Protein AF-A0A523WSS0-F1 (afdb_monomer)

Radius of gyration: 15.1 Å; Cα contacts (8 Å, |Δi|>4): 179; chains: 1; bounding box: 39×28×40 Å

Sequence (131 aa):
MKNHLLHLGNIYEEKGEFDEALRYLKSAVAIDPKAPVFHNNLGAVYLKKKMYDLAEREIKMAINIERSISLLNAHFNMALLHEARGEFDSAVLEYKREQETSPFNYKADFNLGLLYAKAVELDKAIEEFKS

Foldseek 3Di:
DLVVLVVQLVVCVVVVVLVSSLVSLVVSCVVPVLQLLSLQSNLLSCVVVVVLVSSVVSLVSSCVSDVAADDDCSLVSQLSSCVVVVVLVSSLVSLVVNCVRPVPPLVSLQVNLVSCVVVVVNVSSVVSVVD

pLDDT: mean 89.59, std 9.82, range [51.94, 98.56]

Nearest PDB structures (foldseek):
  2ho1-a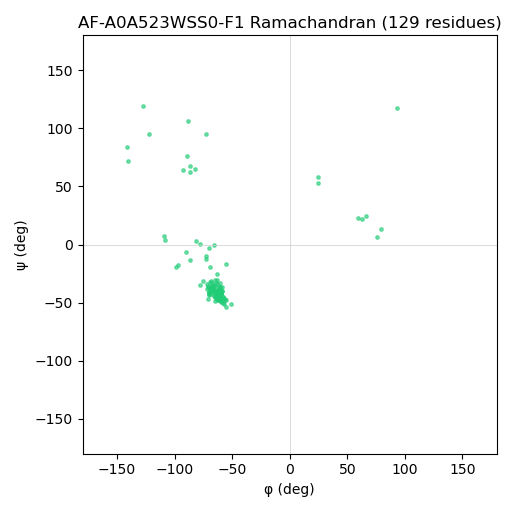ssembly1_A  TM=9.046E-01  e=2.903E-04  Pseudomonas aeruginosa PAO1
  8qoy-assembly1_A  TM=6.874E-01  e=3.545E-04  Actinobacillus pleuropneumoniae
  3upv-assembly1_A  TM=7.782E-01  e=8.722E-04  Saccharomyces cerevisiae S288C
  8a3y-assembly1_Q  TM=8.351E-01  e=4.776E-03  Homo sapiens
  1fch-assembly1_A  TM=5.461E-01  e=1.118E-02  Homo sapiens

Solvent-accessible surface area (backbone atoms only — not comparable to full-atom values): 6709 Å² total; per-residue (Å²): 127,67,66,59,32,50,52,51,15,50,53,26,44,74,71,64,42,48,69,61,13,47,54,30,20,52,51,35,27,74,76,38,80,78,44,35,68,36,28,29,55,41,10,50,51,27,45,77,69,65,39,53,71,60,12,50,53,25,29,52,48,15,48,68,69,50,81,74,73,57,58,87,58,38,37,41,50,50,12,54,51,26,47,76,72,66,39,52,74,59,14,52,53,24,25,52,51,27,48,76,46,35,84,82,51,64,64,38,36,50,51,50,15,52,50,26,47,73,70,69,38,53,71,62,16,56,53,34,70,71,110

Secondary structure (DSSP, 8-state):
-THHHHHHHHHHHHTT-HHHHHHHHHHHHHH-TT-HHHHHHHHHHHHHTT-HHHHHHHHHHHHHH--SS--TTHHHHHHHHHHHHT-HHHHHHHHHHHHHH-TT-HHHHHHHHHHHHHTT-HHHHHHHTT-

Mean predicted aligned error: 4.76 Å

Structure (mmCIF, N/CA/C/O backbone):
data_AF-A0A523WSS0-F1
#
_entry.id   AF-A0A523WSS0-F1
#
loop_
_atom_site.group_PDB
_atom_site.id
_atom_site.type_symbol
_atom_site.label_atom_id
_atom_site.label_alt_id
_atom_site.label_comp_id
_atom_site.label_asym_id
_atom_site.label_entity_id
_atom_site.label_seq_id
_atom_site.pdbx_PDB_ins_code
_atom_site.Cartn_x
_atom_site.Cartn_y
_atom_site.Cartn_z
_atom_site.occupancy
_atom_site.B_iso_or_equiv
_atom_site.auth_seq_id
_atom_site.auth_comp_id
_atom_site.auth_asym_id
_atom_site.auth_atom_id
_atom_site.pdbx_PDB_model_num
ATOM 1 N N . MET A 1 1 ? 21.716 -0.050 -12.400 1.00 57.28 1 MET A N 1
ATOM 2 C CA . MET A 1 1 ? 20.821 0.590 -13.393 1.00 57.28 1 MET A CA 1
ATOM 3 C C . MET A 1 1 ? 19.323 0.368 -13.154 1.00 57.28 1 MET A C 1
ATOM 5 O O . MET A 1 1 ? 18.569 1.092 -13.764 1.00 57.28 1 MET A O 1
ATOM 9 N N . LYS A 1 2 ? 18.826 -0.526 -12.284 1.00 67.56 2 LYS A N 1
ATOM 10 C CA . LYS A 1 2 ? 17.365 -0.762 -12.144 1.00 67.56 2 LYS A CA 1
ATOM 11 C C . LYS A 1 2 ? 16.604 0.342 -11.380 1.00 67.56 2 LYS A C 1
ATOM 13 O O . LYS A 1 2 ? 15.471 0.662 -11.712 1.00 67.56 2 LYS A O 1
ATOM 18 N N . ASN A 1 3 ? 17.269 0.994 -10.424 1.00 74.25 3 ASN A N 1
ATOM 19 C CA . ASN A 1 3 ? 16.632 1.945 -9.503 1.00 74.25 3 ASN A CA 1
ATOM 20 C C . ASN A 1 3 ? 16.166 3.257 -10.159 1.00 74.25 3 ASN A C 1
ATOM 22 O O . ASN A 1 3 ? 15.325 3.939 -9.590 1.00 74.25 3 ASN A O 1
ATOM 26 N N . HIS A 1 4 ? 16.675 3.641 -11.339 1.00 90.19 4 HIS A N 1
ATOM 27 C CA . HIS A 1 4 ? 16.228 4.883 -11.990 1.00 90.19 4 HIS A CA 1
ATOM 28 C C . HIS A 1 4 ? 14.778 4.790 -12.491 1.00 90.19 4 HIS A C 1
ATOM 30 O O . HIS A 1 4 ? 14.067 5.786 -12.443 1.00 90.19 4 HIS A O 1
ATOM 36 N N . LEU A 1 5 ? 14.322 3.602 -12.913 1.00 93.69 5 LEU A N 1
ATOM 37 C CA . LEU A 1 5 ? 12.938 3.388 -13.353 1.00 93.69 5 LEU A CA 1
ATOM 38 C C . LEU A 1 5 ? 11.957 3.539 -12.192 1.00 93.69 5 LEU A C 1
ATOM 40 O O . LEU A 1 5 ? 10.912 4.157 -12.355 1.00 93.69 5 LEU A O 1
ATOM 44 N N . LEU A 1 6 ? 12.329 3.028 -11.016 1.00 92.06 6 LEU A N 1
ATOM 45 C CA . LEU A 1 6 ? 11.564 3.227 -9.789 1.00 92.06 6 LEU A CA 1
ATOM 46 C C . LEU A 1 6 ? 11.482 4.711 -9.419 1.00 92.06 6 LEU A C 1
ATOM 48 O O . LEU A 1 6 ? 10.394 5.213 -9.170 1.00 92.06 6 LEU A O 1
ATOM 52 N N . HIS A 1 7 ? 12.612 5.427 -9.440 1.00 93.88 7 HIS A N 1
ATOM 53 C CA . HIS A 1 7 ? 12.620 6.862 -9.145 1.00 93.88 7 HIS A CA 1
ATOM 54 C C . HIS A 1 7 ? 11.774 7.664 -10.138 1.00 93.88 7 HIS A C 1
ATOM 56 O O . HIS A 1 7 ? 11.000 8.511 -9.712 1.00 93.88 7 HIS A O 1
ATOM 62 N N . LEU A 1 8 ? 11.874 7.387 -11.442 1.00 95.88 8 LEU A N 1
ATOM 63 C CA . LEU A 1 8 ? 11.017 8.027 -12.443 1.00 95.88 8 LEU A CA 1
ATOM 64 C C . LEU A 1 8 ? 9.542 7.715 -12.182 1.00 95.88 8 LEU A C 1
ATOM 66 O O . LEU A 1 8 ? 8.730 8.634 -12.170 1.00 95.88 8 LEU A O 1
ATOM 70 N N . GLY A 1 9 ? 9.211 6.449 -11.913 1.00 95.88 9 GLY A N 1
ATOM 71 C CA . GLY A 1 9 ? 7.865 6.027 -11.530 1.00 95.88 9 GLY A CA 1
ATOM 72 C C . GLY A 1 9 ? 7.301 6.851 -10.372 1.00 95.88 9 GLY A C 1
ATOM 73 O O . GLY A 1 9 ? 6.226 7.427 -10.507 1.00 95.88 9 GLY A O 1
ATOM 74 N N . ASN A 1 10 ? 8.067 6.983 -9.288 1.00 93.75 10 ASN A N 1
ATOM 75 C CA . ASN A 1 10 ? 7.668 7.748 -8.105 1.00 93.75 10 ASN A CA 1
ATOM 76 C C . ASN A 1 10 ? 7.546 9.253 -8.400 1.00 93.75 10 ASN A C 1
ATOM 78 O O . ASN A 1 10 ? 6.594 9.884 -7.961 1.00 93.75 10 ASN A O 1
ATOM 82 N N . ILE A 1 11 ? 8.460 9.835 -9.188 1.00 97.12 11 ILE A N 1
ATOM 83 C CA . ILE A 1 11 ? 8.393 11.257 -9.571 1.00 97.12 11 ILE A CA 1
ATOM 84 C C . ILE A 1 11 ? 7.118 11.542 -10.376 1.00 97.12 11 ILE A C 1
ATOM 86 O O . ILE A 1 11 ? 6.433 12.533 -10.130 1.00 97.12 11 ILE A O 1
ATOM 90 N N . TYR A 1 12 ? 6.787 10.690 -11.350 1.00 97.94 12 TYR A N 1
ATOM 91 C CA . TYR A 1 12 ? 5.560 10.848 -12.132 1.00 97.94 12 TYR A CA 1
ATOM 92 C C . TYR A 1 12 ? 4.306 10.608 -11.283 1.00 97.94 12 TYR A C 1
ATOM 94 O O . TYR A 1 12 ? 3.309 11.308 -11.451 1.00 97.94 12 TYR A O 1
ATOM 102 N N . GLU A 1 13 ? 4.360 9.675 -10.331 1.00 96.31 13 GLU A N 1
ATOM 103 C CA . GLU A 1 13 ? 3.289 9.458 -9.358 1.00 96.31 13 GLU A CA 1
ATOM 104 C C . GLU A 1 13 ? 3.047 10.698 -8.484 1.00 96.31 13 GLU A C 1
ATOM 106 O O . GLU A 1 13 ? 1.895 11.095 -8.305 1.00 96.31 13 GLU A O 1
ATOM 111 N N . GLU A 1 14 ? 4.104 11.323 -7.961 1.00 95.06 14 GLU A N 1
ATOM 112 C CA . GLU A 1 14 ? 4.022 12.552 -7.161 1.00 95.06 14 GLU A CA 1
ATOM 113 C C . GLU A 1 14 ? 3.458 13.729 -7.964 1.00 95.06 14 GLU A C 1
ATOM 115 O O . GLU A 1 14 ? 2.703 14.539 -7.428 1.00 95.06 14 GLU A O 1
ATOM 120 N N . LYS A 1 15 ? 3.752 13.791 -9.268 1.00 97.06 15 LYS A N 1
ATOM 121 C CA . LYS A 1 15 ? 3.155 14.767 -10.193 1.00 97.06 15 LYS A CA 1
ATOM 122 C C . LYS A 1 15 ? 1.692 14.480 -10.546 1.00 97.06 15 LYS A C 1
ATOM 124 O O . LYS A 1 15 ? 1.053 15.310 -11.187 1.00 97.06 15 LYS A O 1
ATOM 129 N N . GLY A 1 16 ? 1.158 13.317 -10.173 1.00 95.62 16 GLY A N 1
ATOM 130 C CA . GLY A 1 16 ? -0.176 12.869 -10.582 1.00 95.62 16 GLY A CA 1
ATOM 131 C C . GLY A 1 16 ? -0.252 12.364 -12.029 1.00 95.62 16 GLY A C 1
ATOM 132 O O . GLY A 1 16 ? -1.333 12.045 -12.524 1.00 95.62 16 GLY A O 1
ATOM 133 N N . GLU A 1 17 ? 0.884 12.245 -12.715 1.00 98.19 17 GLU A N 1
ATOM 134 C CA . GLU A 1 17 ? 1.003 11.745 -14.086 1.00 98.19 17 GLU A CA 1
ATOM 135 C C . GLU A 1 17 ? 1.017 10.206 -14.085 1.00 98.19 17 GLU A C 1
ATOM 137 O O . GLU A 1 17 ? 2.005 9.543 -14.409 1.00 98.19 17 GLU A O 1
ATOM 142 N N . PHE A 1 18 ? -0.103 9.611 -13.670 1.00 97.50 18 PHE A N 1
ATOM 143 C CA . PHE A 1 18 ? -0.158 8.186 -13.337 1.00 97.50 18 PHE A CA 1
ATOM 144 C C . PHE A 1 18 ? 0.132 7.247 -14.513 1.00 97.50 18 PHE A C 1
ATOM 146 O O . PHE A 1 18 ? 0.668 6.165 -14.297 1.00 97.50 18 PHE A O 1
ATOM 153 N N . ASP A 1 19 ? -0.193 7.621 -15.751 1.00 97.94 19 ASP A N 1
ATOM 154 C CA . ASP A 1 19 ? 0.074 6.759 -16.912 1.00 97.94 19 ASP A CA 1
ATOM 155 C C . ASP A 1 19 ? 1.574 6.640 -17.215 1.00 97.94 19 ASP A C 1
ATOM 157 O O . ASP A 1 19 ? 2.064 5.546 -17.511 1.00 97.94 19 ASP A O 1
ATOM 161 N N . GLU A 1 20 ? 2.325 7.728 -17.040 1.00 98.06 20 GLU A N 1
ATOM 162 C CA . GLU A 1 20 ? 3.783 7.710 -17.145 1.00 98.06 20 GLU A CA 1
ATOM 163 C C . GLU A 1 20 ? 4.398 6.921 -15.987 1.00 98.06 20 GLU A C 1
ATOM 165 O O . GLU A 1 20 ? 5.252 6.060 -16.217 1.00 98.06 20 GLU A O 1
ATOM 170 N N . ALA A 1 21 ? 3.898 7.114 -14.761 1.00 98.06 21 ALA A N 1
ATOM 171 C CA . ALA A 1 21 ? 4.319 6.324 -13.607 1.00 98.06 21 ALA A CA 1
ATOM 172 C C . ALA A 1 21 ? 4.142 4.815 -13.860 1.00 98.06 21 ALA A C 1
ATOM 174 O O . ALA A 1 21 ? 5.086 4.037 -13.694 1.00 98.06 21 ALA A O 1
ATOM 175 N N . LEU A 1 22 ? 2.970 4.401 -14.362 1.00 98.38 22 LEU A N 1
ATOM 176 C CA . LEU A 1 22 ? 2.701 3.012 -14.738 1.00 98.38 22 LEU A CA 1
ATOM 177 C C . LEU A 1 22 ? 3.668 2.503 -15.810 1.00 98.38 22 LEU A C 1
ATOM 179 O O . LEU A 1 22 ? 4.101 1.354 -15.726 1.00 98.38 22 LEU A O 1
ATOM 183 N N . ARG A 1 23 ? 4.024 3.314 -16.813 1.00 97.94 23 ARG A N 1
ATOM 184 C CA . ARG A 1 23 ? 4.963 2.910 -17.873 1.00 97.94 23 ARG A CA 1
ATOM 185 C C . ARG A 1 23 ? 6.328 2.530 -17.295 1.00 97.94 23 ARG A C 1
ATOM 187 O O . ARG A 1 23 ? 6.858 1.457 -17.605 1.00 97.94 23 ARG A O 1
ATOM 194 N N . TYR A 1 24 ? 6.884 3.380 -16.435 1.00 97.81 24 TYR A N 1
ATOM 195 C CA . TYR A 1 24 ? 8.191 3.136 -15.821 1.00 97.81 24 TYR A CA 1
ATOM 196 C C . TYR A 1 24 ? 8.156 1.995 -14.802 1.00 97.81 24 TYR A C 1
ATOM 198 O O . TYR A 1 24 ? 9.040 1.138 -14.824 1.00 97.81 24 TYR A O 1
ATOM 206 N N . LEU A 1 25 ? 7.112 1.915 -13.974 1.00 96.94 25 LEU A N 1
ATOM 207 C CA . LEU A 1 25 ? 6.965 0.853 -12.976 1.00 96.94 25 LEU A CA 1
ATOM 208 C C . LEU A 1 25 ? 6.729 -0.522 -13.620 1.00 96.94 25 LEU A C 1
ATOM 210 O O . LEU A 1 25 ? 7.345 -1.498 -13.201 1.00 96.94 25 LEU A O 1
ATOM 214 N N . LYS A 1 26 ? 5.942 -0.611 -14.702 1.00 98.00 26 LYS A N 1
ATOM 215 C CA . LYS A 1 26 ? 5.808 -1.852 -15.494 1.00 98.00 26 LYS A CA 1
ATOM 216 C C . LYS A 1 26 ? 7.142 -2.296 -16.085 1.00 98.00 26 LYS A C 1
ATOM 218 O O . LYS A 1 26 ? 7.449 -3.484 -16.082 1.00 98.00 26 LYS A O 1
ATOM 223 N N . SER A 1 27 ? 7.947 -1.346 -16.562 1.00 97.19 27 SER A N 1
ATOM 224 C CA . SER A 1 27 ? 9.289 -1.632 -17.080 1.00 97.19 27 SER A CA 1
ATOM 225 C C . SER A 1 27 ? 10.220 -2.129 -15.968 1.00 97.19 27 SER A C 1
ATOM 227 O O . SER A 1 27 ? 10.978 -3.073 -16.178 1.00 97.19 27 SER A O 1
ATOM 229 N N . ALA A 1 28 ? 10.128 -1.544 -14.768 1.00 95.38 28 ALA A N 1
ATOM 230 C CA . ALA A 1 28 ? 10.873 -1.993 -13.594 1.00 95.38 28 ALA A CA 1
ATOM 231 C C . ALA A 1 28 ? 10.500 -3.435 -13.204 1.00 95.38 28 ALA A C 1
ATOM 233 O O . ALA A 1 28 ? 11.394 -4.269 -13.065 1.00 95.38 28 ALA A O 1
ATOM 234 N N . VAL A 1 29 ? 9.199 -3.751 -13.133 1.00 95.88 29 VAL A N 1
ATOM 235 C CA . VAL A 1 29 ? 8.695 -5.115 -12.885 1.00 95.88 29 VAL A CA 1
ATOM 236 C C . VAL A 1 29 ? 9.159 -6.093 -13.968 1.00 95.88 29 VAL A C 1
ATOM 238 O O . VAL A 1 29 ? 9.576 -7.197 -13.645 1.00 95.88 29 VAL A O 1
ATOM 241 N N . ALA A 1 30 ? 9.148 -5.709 -15.248 1.00 96.19 30 ALA A N 1
ATOM 242 C CA . ALA A 1 30 ? 9.609 -6.583 -16.331 1.00 96.19 30 ALA A CA 1
ATOM 243 C C . ALA A 1 30 ? 11.110 -6.922 -16.230 1.00 96.19 30 ALA A C 1
ATOM 245 O O . ALA A 1 30 ? 11.524 -8.021 -16.595 1.00 96.19 30 ALA A O 1
ATOM 246 N N . ILE A 1 31 ? 11.923 -5.988 -15.730 1.00 95.00 31 ILE A N 1
ATOM 247 C CA . ILE A 1 31 ? 13.367 -6.176 -15.528 1.00 95.00 31 ILE A CA 1
ATOM 248 C C . ILE A 1 31 ? 13.665 -6.995 -14.268 1.00 95.00 31 ILE A C 1
ATOM 250 O O . ILE A 1 31 ? 14.649 -7.740 -14.237 1.00 95.00 31 ILE A O 1
ATOM 254 N N . ASP A 1 32 ? 12.864 -6.832 -13.217 1.00 93.12 32 ASP A N 1
ATOM 255 C CA . ASP A 1 32 ? 13.011 -7.584 -11.975 1.00 93.12 32 ASP A CA 1
ATOM 256 C C . ASP A 1 32 ? 11.654 -7.969 -11.365 1.00 93.12 32 ASP A C 1
ATOM 258 O O . ASP A 1 32 ? 11.159 -7.298 -10.455 1.00 93.12 32 ASP A O 1
ATOM 262 N N . PRO A 1 33 ? 11.053 -9.080 -11.827 1.00 93.38 33 PRO A N 1
ATOM 263 C CA . PRO A 1 33 ? 9.744 -9.528 -11.347 1.00 93.38 33 PRO A CA 1
ATOM 264 C C . PRO A 1 33 ? 9.758 -10.059 -9.907 1.00 93.38 33 PRO A C 1
ATOM 266 O O . PRO A 1 33 ? 8.733 -10.498 -9.399 1.00 93.38 33 PRO A O 1
ATOM 269 N N . LYS A 1 34 ? 10.931 -10.126 -9.269 1.00 91.94 34 LYS A N 1
ATOM 270 C CA . LYS A 1 34 ? 11.093 -10.579 -7.883 1.00 91.94 34 LYS A CA 1
ATOM 271 C C . LYS A 1 34 ? 11.454 -9.433 -6.945 1.00 91.94 34 LYS A C 1
ATOM 273 O O . LYS A 1 34 ? 11.765 -9.687 -5.789 1.00 91.94 34 LYS A O 1
ATOM 278 N N . ALA A 1 35 ? 11.428 -8.190 -7.423 1.00 91.12 35 ALA A N 1
ATOM 279 C CA . ALA A 1 35 ? 11.631 -7.018 -6.587 1.00 91.12 35 ALA A CA 1
ATOM 280 C C . ALA A 1 35 ? 10.280 -6.562 -6.002 1.00 91.12 35 ALA A C 1
ATOM 282 O O . ALA A 1 35 ? 9.465 -5.976 -6.724 1.00 91.12 35 ALA A O 1
ATOM 283 N N . PRO A 1 36 ? 10.020 -6.778 -4.701 1.00 91.62 36 PRO A N 1
ATOM 284 C CA . PRO A 1 36 ? 8.715 -6.488 -4.107 1.00 91.62 36 PRO A CA 1
ATOM 285 C C . PRO A 1 36 ? 8.383 -4.987 -4.120 1.00 91.62 36 PRO A C 1
ATOM 287 O O . PRO A 1 36 ? 7.229 -4.613 -4.312 1.00 91.62 36 PRO A O 1
ATOM 290 N N . VAL A 1 37 ? 9.394 -4.114 -4.034 1.00 91.50 37 VAL A N 1
ATOM 291 C CA . VAL A 1 37 ? 9.223 -2.654 -4.146 1.00 91.50 37 VAL A CA 1
ATOM 292 C C . VAL A 1 37 ? 8.601 -2.218 -5.478 1.00 91.50 37 VAL A C 1
ATOM 294 O O . VAL A 1 37 ? 7.788 -1.296 -5.502 1.00 91.50 37 VAL A O 1
ATOM 297 N N . PHE A 1 38 ? 8.932 -2.880 -6.592 1.00 93.81 38 PHE A N 1
ATOM 298 C CA . PHE A 1 38 ? 8.376 -2.516 -7.899 1.00 93.81 38 PHE A CA 1
ATOM 299 C C . PHE A 1 38 ? 6.895 -2.877 -7.985 1.00 93.81 38 PHE A C 1
ATOM 301 O O . PHE A 1 38 ? 6.097 -2.076 -8.464 1.00 93.81 38 PHE A O 1
ATOM 308 N N . HIS A 1 39 ? 6.529 -4.047 -7.462 1.00 95.38 39 HIS A N 1
ATOM 309 C CA . HIS A 1 39 ? 5.142 -4.483 -7.364 1.00 95.38 39 HIS A CA 1
ATOM 310 C C . HIS A 1 39 ? 4.323 -3.586 -6.427 1.00 95.38 39 HIS A C 1
ATOM 312 O O . HIS A 1 39 ? 3.232 -3.156 -6.792 1.00 95.38 39 HIS A O 1
ATOM 318 N N . ASN A 1 40 ? 4.863 -3.223 -5.261 1.00 94.69 40 ASN A N 1
ATOM 319 C CA . ASN A 1 40 ? 4.165 -2.354 -4.318 1.00 94.69 40 ASN A CA 1
ATOM 320 C C . ASN A 1 40 ? 3.890 -0.959 -4.902 1.00 94.69 40 ASN A C 1
ATOM 322 O O . ASN A 1 40 ? 2.755 -0.488 -4.861 1.00 94.69 40 ASN A O 1
ATOM 326 N N . ASN A 1 41 ? 4.893 -0.321 -5.514 1.00 95.00 41 ASN A N 1
ATOM 327 C CA . ASN A 1 41 ? 4.714 1.008 -6.104 1.00 95.00 41 ASN A CA 1
ATOM 328 C C . ASN A 1 41 ? 3.789 0.959 -7.327 1.00 95.00 41 ASN A C 1
ATOM 330 O O . ASN A 1 41 ? 2.957 1.844 -7.513 1.00 95.00 41 ASN A O 1
ATOM 334 N N . LEU A 1 42 ? 3.864 -0.104 -8.137 1.00 97.06 42 LEU A N 1
ATOM 335 C CA . LEU A 1 42 ? 2.918 -0.315 -9.232 1.00 97.06 42 LEU A CA 1
ATOM 336 C C . LEU A 1 42 ? 1.478 -0.453 -8.709 1.00 97.06 42 LEU A C 1
ATOM 338 O O . LEU A 1 42 ? 0.558 0.154 -9.260 1.00 97.06 42 LEU A O 1
ATOM 342 N N . GLY A 1 43 ? 1.293 -1.198 -7.617 1.00 97.50 43 GLY A N 1
ATOM 343 C CA . GLY A 1 43 ? 0.017 -1.343 -6.926 1.00 97.50 43 GLY A CA 1
ATOM 344 C C . GLY A 1 43 ? -0.529 -0.022 -6.377 1.00 97.50 43 GLY A C 1
ATOM 345 O O . GLY A 1 43 ? -1.699 0.289 -6.597 1.00 97.50 43 GLY A O 1
ATOM 346 N N . ALA A 1 44 ? 0.320 0.797 -5.751 1.00 96.38 44 ALA A N 1
ATOM 347 C CA . ALA A 1 44 ? -0.047 2.121 -5.248 1.00 96.38 44 ALA A CA 1
ATOM 348 C C . ALA A 1 44 ? -0.553 3.054 -6.364 1.00 96.38 44 ALA A C 1
ATOM 350 O O . ALA A 1 44 ? -1.581 3.721 -6.213 1.00 96.38 44 ALA A O 1
ATOM 351 N N . VAL A 1 45 ? 0.107 3.057 -7.528 1.00 98.12 45 VAL A N 1
ATOM 352 C CA . VAL A 1 45 ? -0.345 3.853 -8.681 1.00 98.12 45 VAL A CA 1
ATOM 353 C C . VAL A 1 45 ? -1.671 3.324 -9.239 1.00 98.12 45 VAL A C 1
ATOM 355 O O . VAL A 1 45 ? -2.562 4.118 -9.554 1.00 98.12 45 VAL A O 1
ATOM 358 N N . TYR A 1 46 ? -1.863 2.002 -9.321 1.00 98.56 46 TYR A N 1
ATOM 359 C CA . TYR A 1 46 ? -3.159 1.434 -9.709 1.00 98.56 46 TYR A CA 1
ATOM 360 C C . TYR A 1 46 ? -4.278 1.804 -8.732 1.00 98.56 46 TYR A C 1
ATOM 362 O O . TYR A 1 46 ? -5.375 2.150 -9.177 1.00 98.56 46 TYR A O 1
ATOM 370 N N . LEU A 1 47 ? -3.999 1.799 -7.426 1.00 97.62 47 LEU A N 1
ATOM 371 C CA . LEU A 1 47 ? -4.940 2.222 -6.392 1.00 97.62 47 LEU A CA 1
ATOM 372 C C . LEU A 1 47 ? -5.361 3.685 -6.591 1.00 97.62 47 LEU A C 1
ATOM 374 O O . LEU A 1 47 ? -6.556 3.980 -6.609 1.00 97.62 47 LEU A O 1
ATOM 378 N N . LYS A 1 48 ? -4.406 4.592 -6.844 1.00 96.38 48 LYS A N 1
ATOM 379 C CA . LYS A 1 48 ? -4.687 6.007 -7.161 1.00 96.38 48 LYS A CA 1
ATOM 380 C C . LYS A 1 48 ? -5.536 6.174 -8.425 1.00 96.38 48 LYS A C 1
ATOM 382 O O . LYS A 1 48 ? -6.3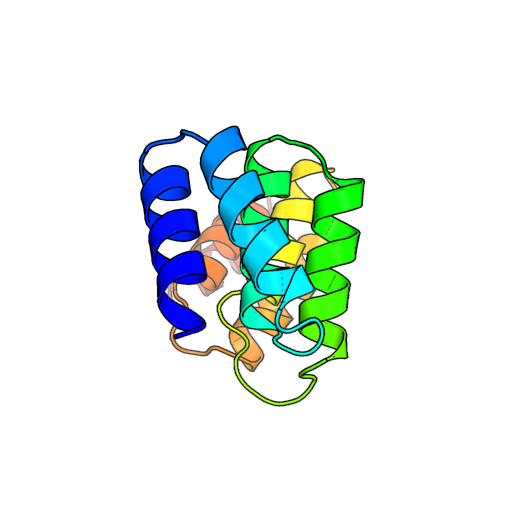89 7.058 -8.482 1.00 96.38 48 LYS A O 1
ATOM 387 N N . LYS A 1 49 ? -5.369 5.289 -9.413 1.00 97.25 49 LYS A N 1
ATOM 388 C CA . LYS A 1 49 ? -6.221 5.215 -10.614 1.00 97.25 49 LYS A CA 1
ATOM 389 C C . LYS A 1 49 ? -7.542 4.458 -10.408 1.00 97.25 49 LYS A C 1
ATOM 391 O O . LYS A 1 49 ? -8.286 4.299 -11.373 1.00 97.25 49 LYS A O 1
ATOM 396 N N . LYS A 1 50 ? -7.846 3.995 -9.189 1.00 96.75 50 LYS A N 1
ATOM 397 C CA . LYS A 1 50 ? -9.029 3.183 -8.844 1.00 96.75 50 LYS A CA 1
ATOM 398 C C . LYS A 1 50 ? -9.123 1.851 -9.602 1.00 96.75 50 LYS A C 1
ATOM 400 O O . LYS A 1 50 ? -10.195 1.269 -9.733 1.00 96.75 50 LYS A O 1
ATOM 405 N N . MET A 1 51 ? -7.995 1.349 -10.098 1.00 98.12 51 MET A N 1
ATOM 406 C CA . MET A 1 51 ? -7.888 0.042 -10.748 1.00 98.12 51 MET A CA 1
ATOM 407 C C . MET A 1 51 ? -7.655 -1.030 -9.681 1.00 98.12 51 MET A C 1
ATOM 409 O O . MET A 1 51 ? -6.566 -1.593 -9.573 1.00 98.12 51 MET A O 1
ATOM 413 N N . TYR A 1 52 ? -8.673 -1.262 -8.854 1.00 97.38 52 TYR A N 1
ATOM 414 C CA . TYR A 1 52 ? -8.551 -2.003 -7.597 1.00 97.38 52 TYR A CA 1
ATOM 415 C C . TYR A 1 52 ? -8.045 -3.440 -7.765 1.00 97.38 52 TYR A C 1
ATOM 417 O O . TYR A 1 52 ? -7.157 -3.851 -7.026 1.00 97.38 52 TYR A O 1
ATOM 425 N N . ASP A 1 53 ? -8.511 -4.174 -8.776 1.00 98.12 53 ASP A N 1
ATOM 426 C CA . ASP A 1 53 ? -8.097 -5.572 -8.981 1.00 98.12 53 ASP A CA 1
ATOM 427 C C . ASP A 1 53 ? -6.621 -5.688 -9.389 1.00 98.12 53 ASP A C 1
ATOM 429 O O . ASP A 1 53 ? -5.905 -6.596 -8.961 1.00 98.12 53 ASP A O 1
ATOM 433 N N . LEU A 1 54 ? -6.139 -4.736 -10.195 1.00 98.31 54 LEU A N 1
ATOM 434 C CA . LEU A 1 54 ? -4.725 -4.655 -10.559 1.00 98.31 54 LEU A CA 1
ATOM 435 C C . LEU A 1 54 ? -3.881 -4.230 -9.358 1.00 98.31 54 LEU A C 1
ATOM 437 O O . LEU A 1 54 ? -2.819 -4.807 -9.138 1.00 98.31 54 LEU A O 1
ATOM 441 N N . ALA A 1 55 ? -4.360 -3.270 -8.565 1.00 98.25 55 ALA A N 1
ATOM 442 C CA . ALA A 1 55 ? -3.687 -2.850 -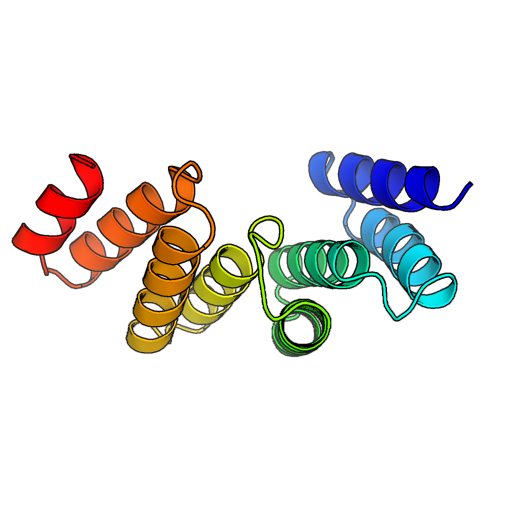7.342 1.00 98.25 55 ALA A CA 1
ATOM 443 C C . ALA A 1 55 ? -3.511 -4.035 -6.383 1.00 98.25 55 ALA A C 1
ATOM 445 O O . ALA A 1 55 ? -2.396 -4.325 -5.958 1.00 98.25 55 ALA A O 1
ATOM 446 N N . GLU A 1 56 ? -4.591 -4.774 -6.126 1.00 97.56 56 GLU A N 1
ATOM 447 C CA . GLU A 1 56 ? -4.595 -5.949 -5.258 1.00 97.56 56 GLU A CA 1
ATOM 448 C C . GLU A 1 56 ? -3.592 -7.002 -5.717 1.00 97.56 56 GLU A C 1
ATOM 450 O O . GLU A 1 56 ? -2.807 -7.511 -4.918 1.00 97.56 56 GLU A O 1
ATOM 45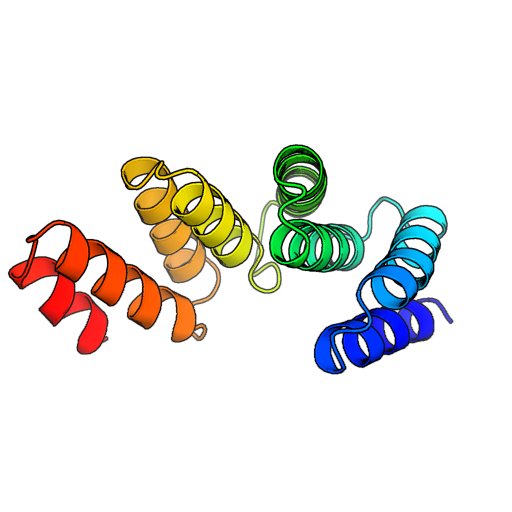5 N N . ARG A 1 57 ? -3.600 -7.320 -7.017 1.00 97.94 57 ARG A N 1
ATOM 456 C CA . ARG A 1 57 ? -2.690 -8.301 -7.606 1.00 97.94 57 ARG A CA 1
ATOM 457 C C . ARG A 1 57 ? -1.237 -7.926 -7.342 1.00 97.94 57 ARG A C 1
ATOM 459 O O . ARG A 1 57 ? -0.475 -8.771 -6.879 1.00 97.94 57 ARG A O 1
ATOM 466 N N . GLU A 1 58 ? -0.854 -6.690 -7.646 1.00 97.44 58 GLU A N 1
ATOM 467 C CA . GLU A 1 58 ? 0.534 -6.251 -7.508 1.00 97.44 58 GLU A CA 1
ATOM 468 C C . GLU A 1 58 ? 0.948 -6.145 -6.031 1.00 97.44 58 GLU A C 1
ATOM 470 O O . GLU A 1 58 ? 1.999 -6.662 -5.657 1.00 97.44 58 GLU A O 1
ATOM 475 N N . ILE A 1 59 ? 0.099 -5.599 -5.153 1.00 95.75 59 ILE A N 1
ATOM 476 C CA . ILE A 1 59 ? 0.393 -5.522 -3.711 1.00 95.75 59 ILE A CA 1
ATOM 477 C C . ILE A 1 59 ? 0.521 -6.934 -3.111 1.00 95.75 59 ILE A C 1
ATOM 479 O O . ILE A 1 59 ? 1.470 -7.210 -2.377 1.00 95.75 59 ILE A O 1
ATOM 483 N N . LYS A 1 60 ? -0.360 -7.878 -3.483 1.00 94.75 60 LYS A N 1
ATOM 484 C CA . LYS A 1 60 ? -0.238 -9.290 -3.074 1.00 94.75 60 LYS A CA 1
ATOM 485 C C . LYS A 1 60 ? 1.063 -9.918 -3.560 1.00 94.75 60 LYS A C 1
ATOM 487 O O . LYS A 1 60 ? 1.629 -10.741 -2.845 1.00 94.75 60 LYS A O 1
ATOM 492 N N . MET A 1 61 ? 1.544 -9.573 -4.757 1.00 94.56 61 MET A N 1
ATOM 493 C CA . MET A 1 61 ? 2.847 -10.058 -5.225 1.00 94.56 61 MET A CA 1
ATOM 494 C C . MET A 1 61 ? 3.984 -9.516 -4.377 1.00 94.56 61 MET A C 1
ATOM 496 O O . MET A 1 61 ? 4.825 -10.312 -3.966 1.00 94.56 61 MET A O 1
ATOM 500 N N . ALA A 1 62 ? 3.971 -8.227 -4.037 1.00 92.69 62 ALA A N 1
ATOM 501 C CA . ALA A 1 62 ? 4.963 -7.655 -3.131 1.00 92.69 62 ALA A CA 1
ATOM 502 C C . ALA A 1 62 ? 5.008 -8.415 -1.792 1.00 92.69 62 ALA A C 1
ATOM 504 O O . ALA A 1 62 ? 6.056 -8.950 -1.438 1.00 92.69 62 ALA A O 1
ATOM 505 N N . ILE A 1 63 ? 3.858 -8.563 -1.122 1.00 90.38 63 ILE A N 1
ATOM 506 C CA . ILE A 1 63 ? 3.730 -9.265 0.171 1.00 90.38 63 ILE A CA 1
ATOM 507 C C . ILE A 1 63 ? 4.164 -10.739 0.068 1.00 90.38 63 ILE A C 1
ATOM 509 O O . ILE A 1 63 ? 4.798 -11.283 0.970 1.00 90.38 63 ILE A O 1
ATOM 513 N N . ASN A 1 64 ? 3.836 -11.420 -1.035 1.00 90.19 64 ASN A N 1
ATOM 514 C CA . ASN A 1 64 ? 4.185 -12.831 -1.210 1.00 90.19 64 ASN A CA 1
ATOM 515 C C . ASN A 1 64 ? 5.679 -13.067 -1.448 1.00 90.19 64 ASN A C 1
ATOM 517 O O . ASN A 1 64 ? 6.177 -14.126 -1.051 1.00 90.19 64 ASN A O 1
ATOM 521 N N . ILE A 1 65 ? 6.348 -12.134 -2.133 1.00 88.25 65 ILE A N 1
ATOM 522 C CA . ILE A 1 65 ? 7.775 -12.201 -2.462 1.00 88.25 65 ILE A CA 1
ATOM 523 C C . ILE A 1 65 ? 8.619 -12.003 -1.203 1.00 88.25 65 ILE A C 1
ATOM 525 O O . ILE A 1 65 ? 9.535 -12.788 -0.963 1.00 88.25 65 ILE A O 1
ATOM 529 N N . GLU A 1 66 ? 8.300 -11.000 -0.388 1.00 79.44 66 GLU A N 1
ATOM 530 C CA . GLU A 1 66 ? 9.023 -10.722 0.850 1.00 79.44 66 GLU A CA 1
ATOM 531 C C . GLU A 1 66 ? 8.061 -10.763 2.035 1.00 79.44 66 GLU A C 1
ATOM 533 O O . GLU A 1 66 ? 7.351 -9.818 2.354 1.00 79.44 66 GLU A O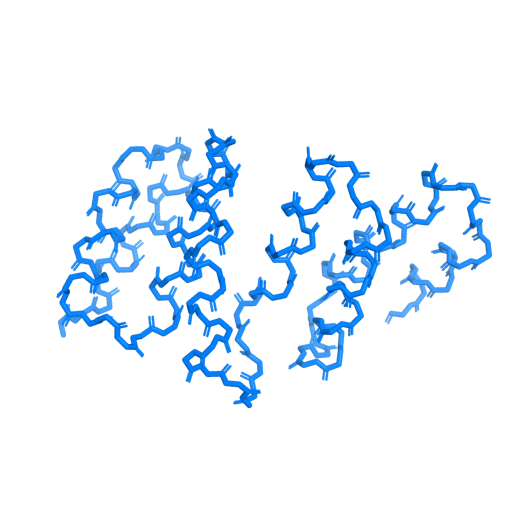 1
ATOM 538 N N . ARG A 1 67 ? 8.024 -11.940 2.666 1.00 70.88 67 ARG A N 1
ATOM 539 C CA . ARG A 1 67 ? 7.114 -12.254 3.778 1.00 70.88 67 ARG A CA 1
ATOM 540 C C . ARG A 1 67 ? 7.657 -11.845 5.141 1.00 70.88 67 ARG A C 1
ATOM 542 O O . ARG A 1 67 ? 6.932 -11.900 6.127 1.00 70.88 67 ARG A O 1
ATOM 549 N N . SER A 1 68 ? 8.943 -11.522 5.219 1.00 58.75 68 SER A N 1
ATOM 550 C CA . SER A 1 68 ? 9.622 -11.171 6.458 1.00 58.75 68 SER A CA 1
ATOM 551 C C . SER A 1 68 ? 10.329 -9.842 6.263 1.00 58.75 68 SER A C 1
ATOM 553 O O . SER A 1 68 ? 11.255 -9.790 5.463 1.00 58.75 68 SER A O 1
ATOM 555 N N . ILE A 1 69 ? 9.931 -8.848 7.063 1.00 51.94 69 ILE A N 1
ATOM 556 C CA . ILE A 1 69 ? 10.506 -7.499 7.206 1.00 51.94 69 ILE A CA 1
ATOM 557 C C . ILE A 1 69 ? 9.851 -6.427 6.322 1.00 51.94 69 ILE A C 1
ATOM 559 O O . ILE A 1 69 ? 9.912 -6.482 5.102 1.00 51.94 69 ILE A O 1
ATOM 563 N N . SER A 1 70 ? 9.265 -5.435 7.012 1.00 58.53 70 SER A N 1
ATOM 564 C CA . SER A 1 70 ? 9.080 -4.020 6.644 1.00 58.53 70 SER A CA 1
ATOM 565 C C . SER A 1 70 ? 9.074 -3.700 5.145 1.00 58.53 70 SER A C 1
ATOM 567 O O . SER A 1 70 ? 9.868 -2.898 4.642 1.00 58.53 70 SER A O 1
ATOM 569 N N . LEU A 1 71 ? 8.158 -4.313 4.399 1.00 58.75 71 LEU A N 1
ATOM 570 C CA . LEU A 1 71 ? 7.923 -3.889 3.031 1.00 58.75 71 LEU A CA 1
ATOM 571 C C . LEU A 1 71 ? 7.184 -2.556 3.050 1.00 58.75 71 LEU A C 1
ATOM 573 O O . LEU A 1 71 ? 5.964 -2.543 3.132 1.00 58.75 71 LEU A O 1
ATOM 577 N N . LEU A 1 72 ? 7.943 -1.462 2.942 1.00 67.00 72 LEU A N 1
ATOM 578 C CA . LEU A 1 72 ? 7.618 -0.205 2.249 1.00 67.00 72 LEU A CA 1
ATOM 579 C C . LEU A 1 72 ? 6.112 0.113 2.081 1.00 67.00 72 LEU A C 1
ATOM 581 O O . LEU A 1 72 ? 5.678 0.434 0.975 1.00 67.00 72 LEU A O 1
ATOM 585 N N . ASN A 1 73 ? 5.313 0.110 3.150 1.00 83.56 73 ASN A N 1
ATOM 586 C CA . ASN A 1 73 ? 3.88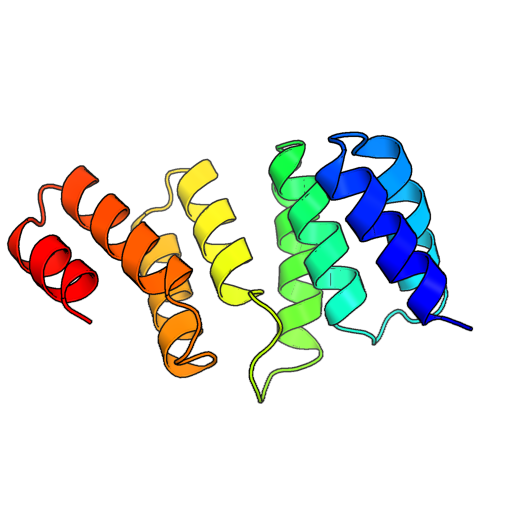2 0.436 3.111 1.00 83.56 73 ASN A CA 1
ATOM 587 C C . ASN A 1 73 ? 2.995 -0.557 2.319 1.00 83.56 73 ASN A C 1
ATOM 589 O O . ASN A 1 73 ? 1.954 -0.155 1.801 1.00 83.56 73 ASN A O 1
ATOM 593 N N . ALA A 1 74 ? 3.381 -1.826 2.149 1.00 90.38 74 ALA A N 1
ATOM 594 C CA . ALA A 1 74 ? 2.580 -2.785 1.376 1.00 90.38 74 ALA A CA 1
ATOM 595 C C . ALA A 1 74 ? 1.274 -3.172 2.085 1.00 90.38 74 ALA A C 1
ATOM 597 O O . ALA A 1 74 ? 0.216 -3.182 1.450 1.00 90.38 74 ALA A O 1
ATOM 598 N N . HIS A 1 75 ? 1.325 -3.420 3.396 1.00 92.94 75 HIS A N 1
ATOM 599 C CA . HIS A 1 75 ? 0.126 -3.658 4.200 1.00 92.94 75 HIS A CA 1
ATOM 600 C C . HIS A 1 75 ? -0.706 -2.376 4.323 1.00 92.94 75 HIS A C 1
ATOM 602 O O . HIS A 1 75 ? -1.920 -2.411 4.150 1.00 92.94 75 HIS A O 1
ATOM 608 N N . PHE A 1 76 ? -0.062 -1.215 4.453 1.00 93.88 76 PHE A N 1
ATOM 609 C CA . PHE A 1 76 ? -0.731 0.086 4.364 1.00 93.88 76 PHE A CA 1
ATOM 610 C C . PHE A 1 76 ? -1.492 0.289 3.040 1.00 93.88 76 PHE A C 1
ATOM 612 O O . PHE A 1 76 ? -2.650 0.705 3.041 1.00 93.88 76 PHE A O 1
ATOM 619 N N . ASN A 1 77 ? -0.875 -0.024 1.897 1.00 94.94 77 ASN A N 1
ATOM 620 C CA . ASN A 1 77 ? -1.516 0.088 0.585 1.00 94.94 77 ASN A CA 1
ATOM 621 C C . ASN A 1 77 ? -2.669 -0.917 0.424 1.00 94.94 77 ASN A C 1
ATOM 623 O O . ASN A 1 77 ? -3.678 -0.585 -0.199 1.00 94.94 77 ASN A O 1
ATOM 627 N N . MET A 1 78 ? -2.546 -2.122 0.995 1.00 95.88 78 MET A N 1
ATOM 628 C CA . MET A 1 78 ? -3.641 -3.096 1.038 1.00 95.88 78 MET A CA 1
ATOM 629 C C . MET A 1 78 ? -4.801 -2.600 1.911 1.00 95.88 78 MET A C 1
ATOM 631 O O . MET A 1 78 ? -5.960 -2.720 1.519 1.00 95.88 78 MET A O 1
ATOM 635 N N . ALA A 1 79 ? -4.505 -1.977 3.052 1.00 95.94 79 ALA A N 1
ATOM 636 C CA . ALA A 1 79 ? -5.514 -1.385 3.920 1.00 95.94 79 ALA A CA 1
ATOM 637 C C . ALA A 1 79 ? -6.286 -0.266 3.203 1.00 95.94 79 ALA A C 1
ATOM 639 O O . ALA A 1 79 ? -7.515 -0.298 3.161 1.00 95.94 79 ALA A O 1
ATOM 640 N N . LEU A 1 80 ? -5.578 0.647 2.528 1.00 96.19 80 LEU A N 1
ATOM 641 C CA . LEU A 1 80 ? -6.198 1.698 1.713 1.00 96.19 80 LEU A CA 1
ATOM 642 C C . LEU A 1 80 ? -7.060 1.135 0.573 1.00 96.19 80 LEU A C 1
ATOM 644 O O . LEU A 1 80 ? -8.093 1.710 0.227 1.00 96.19 80 LEU A O 1
ATOM 648 N N . LEU A 1 81 ? -6.642 0.022 -0.033 1.00 97.19 81 LEU A N 1
ATOM 649 C CA . LEU A 1 81 ? -7.424 -0.670 -1.053 1.00 97.19 81 LEU A CA 1
ATOM 650 C C . LEU A 1 81 ? -8.736 -1.222 -0.476 1.00 97.19 81 LEU A C 1
ATOM 652 O O . LEU A 1 81 ? -9.794 -1.008 -1.071 1.00 97.19 81 LEU A O 1
ATOM 656 N N . HIS A 1 82 ? -8.677 -1.893 0.676 1.00 96.25 82 HIS A N 1
ATOM 657 C CA . HIS A 1 82 ? -9.861 -2.394 1.372 1.00 96.25 82 HIS A CA 1
ATOM 658 C C . HIS A 1 82 ? -10.790 -1.250 1.799 1.00 96.25 82 HIS A C 1
ATOM 660 O O . HIS A 1 82 ? -11.997 -1.321 1.567 1.00 96.25 82 HIS A O 1
ATOM 666 N N . GLU A 1 83 ? -10.250 -0.144 2.316 1.00 94.38 83 GLU A N 1
ATOM 667 C CA . GLU A 1 83 ? -11.033 1.060 2.610 1.00 94.38 83 GLU A CA 1
ATOM 668 C C . GLU A 1 83 ? -11.745 1.612 1.373 1.00 94.38 83 GLU A C 1
ATOM 670 O O . GLU A 1 83 ? -12.935 1.933 1.434 1.00 94.38 83 GLU A O 1
ATOM 675 N N . ALA A 1 84 ? -11.044 1.691 0.238 1.00 93.25 84 ALA A N 1
ATOM 676 C CA . ALA A 1 84 ? -11.612 2.172 -1.018 1.00 93.25 84 ALA A CA 1
ATOM 677 C C . ALA A 1 84 ? -12.755 1.280 -1.535 1.00 93.25 84 ALA A C 1
ATOM 679 O O . ALA A 1 84 ? -13.634 1.770 -2.246 1.00 93.25 84 ALA A O 1
ATOM 680 N N . ARG A 1 85 ? -12.766 -0.005 -1.157 1.00 92.50 85 ARG A N 1
ATOM 681 C CA . ARG A 1 85 ? -13.852 -0.960 -1.428 1.00 92.50 85 ARG A CA 1
ATOM 682 C C . ARG A 1 85 ? -14.929 -1.013 -0.334 1.00 92.50 85 ARG A C 1
ATOM 684 O O . ARG A 1 85 ? -15.951 -1.661 -0.534 1.00 92.50 85 ARG A O 1
ATOM 691 N N . GLY A 1 86 ? -14.744 -0.318 0.790 1.00 89.62 86 GLY A N 1
ATOM 692 C CA . GLY A 1 86 ? -15.656 -0.355 1.940 1.00 89.62 86 GLY A CA 1
ATOM 693 C C . GLY A 1 86 ? -15.497 -1.590 2.836 1.00 89.62 86 GLY A C 1
ATOM 694 O O . GLY A 1 86 ? -16.348 -1.853 3.680 1.00 89.62 86 GLY A O 1
ATOM 695 N N . GLU A 1 87 ? -14.415 -2.346 2.673 1.00 92.31 87 GLU A N 1
ATOM 696 C CA . GLU A 1 87 ? -14.112 -3.587 3.391 1.00 92.31 87 GLU A CA 1
ATOM 697 C C . GLU A 1 87 ? -13.385 -3.275 4.713 1.00 92.31 87 GLU A C 1
ATOM 699 O O . GLU A 1 87 ? -12.224 -3.633 4.913 1.00 92.31 87 GLU A O 1
ATOM 704 N N . PHE A 1 88 ? -14.055 -2.553 5.617 1.00 90.81 88 PHE A N 1
ATOM 705 C CA . PHE A 1 88 ? -13.409 -1.931 6.781 1.00 90.81 88 PHE A CA 1
ATOM 706 C C . PHE A 1 88 ? -12.736 -2.924 7.740 1.00 90.81 88 PHE A C 1
ATOM 708 O O . PHE A 1 88 ? -11.626 -2.655 8.188 1.00 90.81 88 PHE A O 1
ATOM 715 N N . ASP A 1 89 ? -13.324 -4.099 7.984 1.00 90.75 89 ASP A N 1
ATOM 716 C CA . ASP A 1 89 ? -12.701 -5.128 8.834 1.00 90.75 89 ASP A CA 1
ATOM 717 C C . ASP A 1 89 ? -11.365 -5.621 8.258 1.00 90.75 89 ASP A C 1
ATOM 719 O O . ASP A 1 89 ? -10.396 -5.848 8.985 1.00 90.75 89 ASP A O 1
ATOM 723 N N . SER A 1 90 ? -11.298 -5.757 6.929 1.00 94.50 90 SER A N 1
ATOM 724 C CA . SER A 1 90 ? -10.069 -6.157 6.236 1.00 94.50 90 SER A CA 1
ATOM 725 C C . SER A 1 90 ? -9.042 -5.026 6.248 1.00 94.50 90 SER A C 1
ATOM 727 O O . SER A 1 90 ? -7.861 -5.283 6.469 1.00 94.50 90 SER A O 1
ATOM 729 N N . ALA A 1 91 ? -9.481 -3.772 6.104 1.00 95.19 91 ALA A N 1
ATOM 730 C CA . ALA A 1 91 ? -8.603 -2.613 6.237 1.00 95.19 91 ALA A CA 1
ATOM 731 C C . ALA A 1 91 ? -7.969 -2.518 7.635 1.00 95.19 91 ALA A C 1
ATOM 733 O O . ALA A 1 91 ? -6.758 -2.341 7.738 1.00 95.19 91 ALA A O 1
ATOM 734 N N . VAL A 1 92 ? -8.751 -2.716 8.705 1.00 93.88 92 VAL A N 1
ATOM 735 C CA . VAL A 1 92 ? -8.241 -2.750 10.089 1.00 93.88 92 VAL A CA 1
ATOM 736 C C . VAL A 1 92 ? -7.177 -3.834 10.258 1.00 93.88 92 VAL A C 1
ATOM 738 O O . VAL A 1 92 ? -6.133 -3.582 10.860 1.00 93.88 92 VAL A O 1
ATOM 741 N N . LEU A 1 93 ? -7.420 -5.037 9.730 1.00 93.75 93 LEU A N 1
ATOM 742 C CA . LEU A 1 93 ? -6.459 -6.135 9.825 1.00 93.75 93 LEU A CA 1
ATOM 743 C C . LEU A 1 93 ? -5.132 -5.791 9.134 1.00 93.75 93 LEU A C 1
ATOM 745 O O . LEU A 1 93 ? -4.065 -6.065 9.679 1.00 93.75 93 LEU A O 1
ATOM 749 N N . GLU A 1 94 ? -5.194 -5.187 7.951 1.00 93.88 94 GLU A N 1
ATOM 750 C CA . GLU A 1 94 ? -4.003 -4.794 7.198 1.00 93.88 94 GLU A CA 1
ATOM 751 C C . GLU A 1 94 ? -3.267 -3.610 7.846 1.00 93.88 94 GLU A C 1
ATOM 753 O O . GLU A 1 94 ? -2.040 -3.628 7.902 1.00 93.88 94 GLU A O 1
ATOM 758 N N . TYR A 1 95 ? -3.970 -2.637 8.437 1.00 93.12 95 TYR A N 1
ATOM 759 C CA . TYR A 1 95 ? -3.317 -1.581 9.221 1.00 93.12 95 TYR A CA 1
ATOM 760 C C . TYR A 1 95 ? -2.558 -2.130 10.424 1.00 93.12 95 TYR A C 1
ATOM 762 O O . TYR A 1 95 ? -1.405 -1.760 10.632 1.00 93.12 95 TYR A O 1
ATOM 770 N N . LYS A 1 96 ? -3.148 -3.077 11.160 1.00 90.88 96 LYS A N 1
ATOM 771 C CA . LYS A 1 96 ? -2.467 -3.730 12.287 1.00 90.88 96 LYS A CA 1
ATOM 772 C C . LYS A 1 96 ? -1.221 -4.497 11.854 1.00 90.88 96 LYS A C 1
ATOM 774 O O . LYS A 1 96 ? -0.187 -4.416 12.508 1.00 90.88 96 LYS A O 1
ATOM 779 N N . ARG A 1 97 ? -1.276 -5.180 10.707 1.00 90.12 97 ARG A N 1
ATOM 780 C CA . ARG A 1 97 ? -0.093 -5.830 10.116 1.00 90.12 97 ARG A CA 1
ATOM 781 C C . ARG A 1 97 ? 0.995 -4.824 9.741 1.00 90.12 97 ARG A C 1
ATOM 783 O O . ARG A 1 97 ? 2.177 -5.103 9.937 1.00 90.12 97 ARG A O 1
ATOM 790 N N . GLU A 1 98 ? 0.626 -3.657 9.213 1.00 88.88 98 GLU A N 1
ATOM 791 C CA . GLU A 1 98 ? 1.591 -2.583 8.952 1.00 88.88 98 GLU A CA 1
ATOM 792 C C . GLU A 1 98 ? 2.229 -2.084 10.258 1.00 88.88 98 GLU A C 1
ATOM 794 O O . GLU A 1 98 ? 3.449 -1.964 10.307 1.00 88.88 98 GLU A O 1
ATOM 799 N N . GLN A 1 99 ? 1.453 -1.873 11.326 1.00 87.56 99 GLN A N 1
ATOM 800 C CA . GLN A 1 99 ? 1.976 -1.463 12.639 1.00 87.56 99 GLN A CA 1
ATOM 801 C C . GLN A 1 99 ? 2.979 -2.485 13.208 1.00 87.56 99 GLN A C 1
ATOM 803 O O . GLN A 1 99 ? 4.043 -2.111 13.701 1.00 87.56 99 GLN A O 1
ATOM 808 N N . GLU A 1 100 ? 2.685 -3.784 13.086 1.00 85.25 100 GLU A N 1
ATOM 809 C CA . GLU A 1 100 ? 3.575 -4.869 13.527 1.00 85.25 100 GLU A CA 1
ATOM 810 C C . GLU A 1 100 ? 4.890 -4.927 12.731 1.00 85.25 100 GLU A C 1
ATOM 812 O O . GLU A 1 100 ? 5.945 -5.260 13.277 1.00 85.25 100 GLU A O 1
ATOM 817 N N . THR A 1 101 ? 4.839 -4.629 11.430 1.00 78.31 101 THR A N 1
ATOM 818 C CA . THR A 1 101 ? 5.976 -4.810 10.507 1.00 78.31 101 THR A CA 1
ATOM 819 C C . THR A 1 101 ? 6.774 -3.535 10.236 1.00 78.31 101 THR A C 1
ATOM 821 O O . THR A 1 101 ? 7.933 -3.625 9.819 1.00 78.31 101 THR A O 1
ATOM 824 N N . SER A 1 102 ? 6.188 -2.366 10.500 1.00 77.31 102 SER A N 1
ATOM 825 C CA . SER A 1 102 ? 6.740 -1.033 10.251 1.00 77.31 102 SER A CA 1
ATOM 826 C C . SER A 1 102 ? 6.387 -0.078 11.408 1.00 77.31 102 SER A C 1
ATOM 828 O O . SER A 1 102 ? 5.618 0.866 11.213 1.00 77.31 102 SER A O 1
ATOM 830 N N . PRO A 1 103 ? 6.998 -0.234 12.599 1.00 69.44 103 PRO A N 1
ATOM 831 C CA . PRO A 1 103 ? 6.641 0.525 13.809 1.00 69.44 103 PRO A CA 1
ATOM 832 C C . PRO A 1 103 ? 6.926 2.039 13.740 1.00 69.44 103 PRO A C 1
ATOM 834 O O . PRO A 1 103 ? 6.677 2.759 14.698 1.00 69.44 103 PRO A O 1
ATOM 837 N N . PHE A 1 104 ? 7.475 2.541 12.629 1.00 72.75 104 PHE A N 1
ATOM 838 C CA . PHE A 1 104 ? 7.737 3.969 12.401 1.00 72.75 104 PHE A CA 1
ATOM 839 C C . PHE A 1 104 ? 6.796 4.598 11.359 1.00 72.75 104 PHE A C 1
ATOM 841 O O . PHE A 1 104 ? 6.964 5.767 10.999 1.00 72.75 104 PHE A O 1
ATOM 848 N N . ASN A 1 105 ? 5.825 3.842 10.837 1.00 74.75 105 ASN A N 1
ATOM 849 C CA . ASN A 1 105 ? 4.869 4.335 9.852 1.00 74.75 105 ASN A CA 1
ATOM 850 C C . ASN A 1 105 ? 3.623 4.939 10.517 1.00 74.75 105 ASN A C 1
ATOM 852 O O . ASN A 1 105 ? 2.540 4.362 10.461 1.00 74.75 105 ASN A O 1
ATOM 856 N N . TYR A 1 106 ? 3.761 6.154 11.054 1.00 81.19 106 TYR A N 1
ATOM 857 C CA . TYR A 1 106 ? 2.677 6.896 11.726 1.00 81.19 106 TYR A CA 1
ATOM 858 C C . TYR A 1 106 ? 1.408 7.099 10.873 1.00 81.19 106 TYR A C 1
ATOM 860 O O . TYR A 1 106 ? 0.345 7.458 11.379 1.00 81.19 106 TYR A O 1
ATOM 868 N N . LYS A 1 107 ? 1.497 6.917 9.546 1.00 86.88 107 LYS A N 1
ATOM 869 C CA . LYS A 1 107 ? 0.335 7.017 8.654 1.00 86.88 107 LYS A CA 1
ATOM 870 C C . LYS A 1 107 ? -0.649 5.874 8.885 1.00 86.88 107 LYS A C 1
ATOM 872 O O . LYS A 1 107 ? -1.841 6.078 8.669 1.00 86.88 107 LYS A O 1
ATOM 877 N N . ALA A 1 108 ? -0.158 4.695 9.2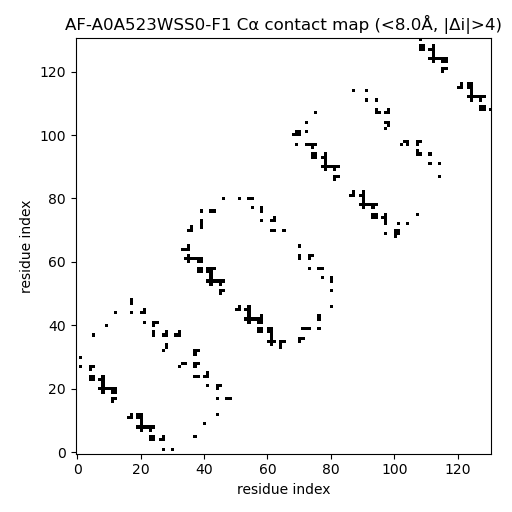73 1.00 86.81 108 ALA A N 1
ATOM 878 C CA . ALA A 1 108 ? -1.004 3.552 9.591 1.00 86.81 108 ALA A CA 1
ATOM 879 C C . ALA A 1 108 ? -1.859 3.849 10.828 1.00 86.81 108 ALA A C 1
ATOM 881 O O . ALA A 1 108 ? -3.077 3.728 10.741 1.00 86.81 108 ALA A O 1
ATOM 882 N N . ASP A 1 109 ? -1.244 4.353 11.902 1.00 87.62 109 ASP A N 1
ATOM 883 C CA . ASP A 1 109 ? -1.934 4.748 13.140 1.00 87.62 109 ASP A CA 1
ATOM 884 C C . ASP A 1 109 ? -2.983 5.831 12.863 1.00 87.62 109 ASP A C 1
ATOM 886 O O . ASP A 1 109 ? -4.156 5.709 13.220 1.00 87.62 109 ASP A O 1
ATOM 890 N N . PHE A 1 110 ? -2.592 6.871 12.117 1.00 90.12 110 PHE A N 1
ATOM 891 C CA . PHE A 1 110 ? -3.494 7.963 11.760 1.00 90.12 110 PHE A CA 1
ATOM 892 C C . PHE A 1 110 ? -4.715 7.485 10.960 1.00 90.12 110 PHE A C 1
ATOM 894 O O . PHE A 1 110 ? -5.849 7.838 11.290 1.00 90.12 110 PHE A O 1
ATOM 901 N N . ASN A 1 111 ? -4.511 6.676 9.915 1.00 91.88 111 ASN A N 1
ATOM 902 C CA . ASN A 1 111 ? -5.618 6.190 9.091 1.00 91.88 111 ASN A CA 1
ATOM 903 C C . ASN A 1 111 ? -6.486 5.170 9.831 1.00 91.88 111 ASN A C 1
ATOM 905 O O . ASN A 1 111 ? -7.706 5.203 9.685 1.00 91.88 111 ASN A O 1
ATOM 909 N N . LEU A 1 112 ? -5.897 4.325 10.679 1.00 91.69 112 LEU A N 1
ATOM 910 C CA . LEU A 1 112 ? -6.653 3.406 11.520 1.00 91.69 112 LEU A CA 1
ATOM 911 C C . LEU A 1 112 ? -7.528 4.163 12.534 1.00 91.69 112 LEU A C 1
ATOM 913 O O . LEU A 1 112 ? -8.707 3.843 12.688 1.00 91.69 112 LEU A O 1
ATOM 917 N N . GLY A 1 113 ? -7.006 5.229 13.149 1.00 89.06 113 GLY A N 1
ATOM 918 C CA . GLY A 1 113 ? -7.785 6.119 14.012 1.00 89.06 113 GLY A CA 1
ATOM 919 C C . GLY A 1 113 ? -8.951 6.791 13.277 1.00 89.06 113 GLY A C 1
ATOM 920 O O . GLY A 1 113 ? -10.077 6.811 13.782 1.00 89.06 113 GLY A O 1
ATOM 921 N N . LEU A 1 114 ? -8.727 7.277 12.048 1.00 90.75 114 LEU A N 1
ATOM 922 C CA . LEU A 1 114 ? -9.800 7.811 11.195 1.00 90.75 114 LEU A CA 1
ATOM 923 C C . LEU A 1 114 ? -10.854 6.751 10.855 1.00 90.75 114 LEU A C 1
ATOM 925 O O . LEU A 1 114 ? -12.054 7.046 10.863 1.00 90.75 114 LEU A O 1
ATOM 929 N N . LEU A 1 115 ? -10.419 5.524 10.571 1.00 90.12 115 LEU A N 1
ATOM 930 C CA . LEU A 1 115 ? -11.300 4.412 10.245 1.00 90.12 115 LEU A CA 1
ATOM 931 C C . LEU A 1 115 ? -12.193 4.040 11.438 1.00 90.12 115 LEU A C 1
ATOM 933 O O . LEU A 1 115 ? -13.410 3.930 11.275 1.00 90.12 115 LEU A O 1
ATOM 937 N N . TYR A 1 116 ? -11.630 3.945 12.648 1.00 88.69 116 TYR A N 1
ATOM 938 C CA . TYR A 1 116 ? -12.409 3.724 13.871 1.00 88.69 116 TYR A CA 1
ATOM 939 C C . TYR A 1 116 ? -13.365 4.879 14.178 1.00 88.69 116 TYR A C 1
ATOM 941 O O . TYR A 1 116 ? -14.519 4.640 14.538 1.00 88.69 116 TYR A O 1
ATOM 949 N N . ALA A 1 117 ? -12.944 6.131 13.972 1.00 84.50 117 ALA A N 1
ATOM 950 C CA . ALA A 1 117 ? -13.821 7.286 14.153 1.00 84.50 117 ALA A CA 1
ATOM 951 C C . ALA A 1 117 ? -15.036 7.226 13.211 1.00 84.50 117 ALA A C 1
ATOM 953 O O . ALA A 1 117 ? -16.164 7.507 13.621 1.00 84.50 117 ALA A O 1
ATOM 954 N N . LYS A 1 118 ? -14.825 6.798 11.960 1.00 81.56 118 LYS A N 1
ATOM 955 C CA . LYS A 1 118 ? -15.892 6.590 10.971 1.00 81.56 118 LYS A CA 1
ATOM 956 C C . LYS A 1 118 ? -16.821 5.429 11.341 1.00 81.56 118 LYS A C 1
ATOM 958 O O . LYS A 1 118 ? -18.014 5.504 11.054 1.00 81.56 118 LYS A O 1
ATOM 963 N N . ALA A 1 119 ? -16.297 4.392 11.990 1.00 77.50 119 ALA A N 1
ATOM 964 C CA . ALA A 1 119 ? -17.068 3.261 12.507 1.00 77.50 119 ALA A CA 1
ATOM 965 C C . ALA A 1 119 ? -17.819 3.566 13.825 1.00 77.50 119 ALA A C 1
ATOM 967 O O . ALA A 1 119 ? -18.517 2.698 14.340 1.00 77.50 119 ALA A O 1
ATOM 968 N N . VAL A 1 120 ? -17.722 4.794 14.362 1.00 80.88 120 VAL A N 1
ATOM 969 C CA . VAL A 1 120 ? -18.268 5.199 15.679 1.00 80.88 120 VAL A CA 1
ATOM 970 C C . VAL A 1 120 ? -17.613 4.430 16.845 1.00 80.88 120 VAL A C 1
ATOM 972 O O . VAL A 1 120 ? -18.130 4.372 17.958 1.00 80.88 120 VAL A O 1
ATOM 975 N N . GLU A 1 121 ? -16.412 3.895 16.629 1.00 81.81 121 GLU A N 1
ATOM 976 C CA . GLU A 1 121 ? -15.589 3.228 17.642 1.00 81.81 121 GLU A CA 1
ATOM 977 C C . GLU A 1 121 ? -14.620 4.234 18.285 1.00 81.81 121 GLU A C 1
ATOM 979 O O . GLU A 1 121 ? -13.400 4.157 18.136 1.00 81.81 121 GLU A O 1
ATOM 984 N N . LEU A 1 122 ? -15.184 5.232 18.975 1.00 77.25 122 LEU A N 1
ATOM 985 C CA . LEU A 1 122 ? -14.451 6.421 19.431 1.00 77.25 122 LEU A CA 1
ATOM 986 C C . LEU A 1 122 ? -13.305 6.115 20.407 1.00 77.25 122 LEU A C 1
ATOM 988 O O . LEU A 1 122 ? -12.261 6.759 20.322 1.00 77.25 122 LEU A O 1
ATOM 992 N N . ASP A 1 123 ? -13.469 5.131 21.294 1.00 79.25 123 ASP A N 1
ATOM 993 C CA . ASP A 1 123 ? -12.423 4.758 22.255 1.00 79.25 123 ASP A CA 1
ATOM 994 C C . ASP A 1 123 ? -11.179 4.213 21.541 1.00 79.25 123 ASP A C 1
ATOM 996 O O . ASP A 1 123 ? -10.063 4.646 21.828 1.00 79.25 123 ASP A O 1
ATOM 1000 N N . LYS A 1 124 ? -11.370 3.355 20.528 1.00 82.06 124 LYS A N 1
ATOM 1001 C CA . LYS A 1 124 ? -10.268 2.837 19.704 1.00 82.06 124 LYS A CA 1
ATOM 1002 C C . LYS A 1 124 ? -9.616 3.943 18.880 1.00 82.06 124 LYS A C 1
ATOM 1004 O O . LYS A 1 124 ? -8.399 4.003 18.791 1.00 82.06 124 LYS A O 1
ATOM 1009 N N . ALA A 1 125 ? -10.404 4.868 18.329 1.00 82.31 125 ALA A N 1
ATOM 1010 C CA . ALA A 1 125 ? -9.859 6.007 17.590 1.00 82.31 125 ALA A CA 1
ATOM 1011 C C . ALA A 1 125 ? -8.917 6.874 18.451 1.00 82.31 125 ALA A C 1
ATOM 1013 O O . ALA A 1 125 ? -7.876 7.323 17.975 1.00 82.31 125 ALA A O 1
ATOM 1014 N N . ILE A 1 126 ? -9.263 7.099 19.725 1.00 79.06 126 ILE A N 1
ATOM 1015 C CA . ILE A 1 126 ? -8.436 7.871 20.665 1.00 79.06 126 ILE A CA 1
ATOM 1016 C C . ILE A 1 126 ? -7.113 7.160 20.976 1.00 79.06 126 ILE A C 1
ATOM 1018 O O . ILE A 1 126 ? -6.100 7.839 21.146 1.00 79.06 126 ILE A O 1
ATOM 1022 N N . GLU A 1 127 ? -7.115 5.832 21.097 1.00 87.62 127 GLU A N 1
ATOM 1023 C CA . GLU A 1 127 ? -5.899 5.044 21.339 1.00 87.62 127 GLU A CA 1
ATOM 1024 C C . GLU A 1 127 ? -4.913 5.161 20.170 1.00 87.62 127 GLU A C 1
ATOM 1026 O O . GLU A 1 127 ? -3.741 5.473 20.392 1.00 87.62 127 GLU A O 1
ATOM 1031 N N . GLU A 1 128 ? -5.396 5.012 18.934 1.00 87.50 128 GLU A N 1
ATOM 1032 C CA . GLU A 1 128 ? -4.548 5.094 17.736 1.00 87.50 128 GLU A CA 1
ATOM 1033 C C . GLU A 1 128 ? -3.958 6.50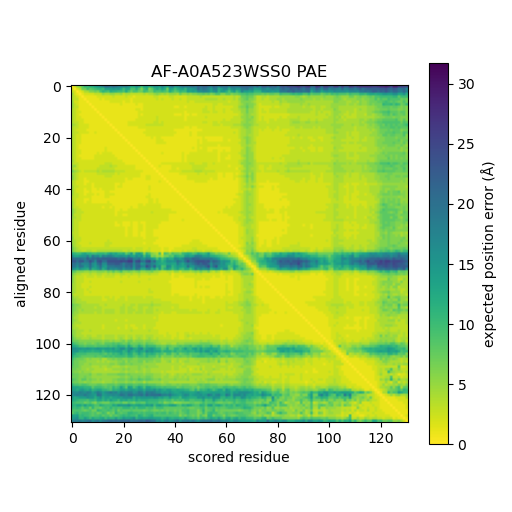1 17.536 1.00 87.50 128 GLU A C 1
ATOM 1035 O O . GLU A 1 128 ? -2.800 6.636 17.165 1.00 87.50 128 GLU A O 1
ATOM 1040 N N . PHE A 1 129 ? -4.693 7.577 17.849 1.00 86.19 129 PHE A N 1
ATOM 1041 C CA . PHE A 1 129 ? -4.159 8.947 17.738 1.00 86.19 129 PHE A CA 1
ATOM 1042 C C . PHE A 1 129 ? -3.125 9.330 18.809 1.00 86.19 129 PHE A C 1
ATOM 1044 O O . PHE A 1 129 ? -2.509 10.393 18.701 1.00 86.19 129 PHE A O 1
ATOM 1051 N N . LYS A 1 130 ? -2.981 8.533 19.872 1.00 85.94 130 LYS A N 1
ATOM 1052 C CA . LYS A 1 130 ? -2.024 8.781 20.964 1.00 85.94 130 LYS A CA 1
ATOM 1053 C C . LYS A 1 130 ? -0.712 8.015 20.810 1.00 85.94 130 LYS A C 1
ATOM 1055 O O . LYS A 1 130 ? 0.227 8.342 21.541 1.00 85.94 130 LYS A O 1
ATOM 1060 N N . SER A 1 131 ? -0.702 6.987 1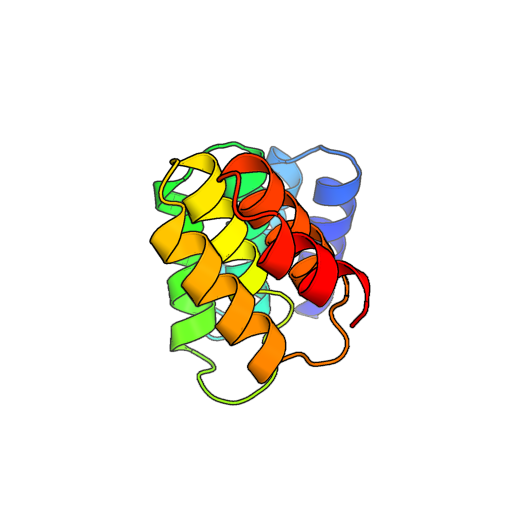9.965 1.00 73.94 131 SER A N 1
ATOM 1061 C CA . SER A 1 131 ? 0.465 6.142 19.696 1.00 73.94 131 SER A CA 1
ATOM 1062 C C . SER A 1 131 ? 1.457 6.864 18.787 1.00 73.94 131 SER A C 1
ATOM 1064 O O . SER A 1 131 ? 2.672 6.673 19.015 1.00 73.94 131 SER A O 1
#